Protein AF-A0A7Z7IX64-F1 (afdb_monomer_lite)

Secondary structure (DSSP, 8-state):
---PPP-PPPP-----------------TTS-------PPPS----EEEEETTEEEEEEE----SHHHHHTT--TT--EEEEEETTEEEEEEPPTT----------

Organism: Xanthomonas campestris pv. phaseoli (NCBI:txid317013)

pLDDT: mean 75.06, std 18.3, range [37.28, 96.69]

Radius of gyration: 32.6 Å; chains: 1; bounding box: 56×82×81 Å

Sequence (106 aa):
MACSPRRSLPRVDHFPSHAGALPHPRTDPGKPRRPGHPRAPQHCTVGYGYYPDSHQRIPTLRLRGRWLEQLGFTIGSRLHIRMRNGELVVTVADDGEKAPDKAANN

Foldseek 3Di:
DDDDDDDDDDDDDDDPPPPPPDPDPPPPPPDPDDPPPWDFDPDDDWDWDADPPDPDTDTDDDGDDCVCVVQVVDPPFDWDWDDDDPDIDIHGDDPPDDDPPDDDDD

Structure (mmCIF, N/CA/C/O backbone):
data_AF-A0A7Z7IX64-F1
#
_entry.id   AF-A0A7Z7IX64-F1
#
loop_
_atom_site.group_PDB
_atom_site.id
_atom_site.type_symbol
_atom_site.label_atom_id
_atom_site.label_alt_id
_atom_site.label_comp_id
_atom_site.label_asym_id
_atom_site.label_entity_id
_atom_site.label_seq_id
_atom_site.pdbx_PDB_ins_code
_atom_site.Cartn_x
_atom_site.Cartn_y
_atom_site.Cartn_z
_atom_site.occupancy
_atom_site.B_iso_or_equiv
_atom_site.auth_seq_id
_atom_site.auth_comp_id
_atom_site.auth_asym_id
_atom_site.auth_atom_id
_atom_site.pdbx_PDB_model_num
ATOM 1 N N . MET A 1 1 ? 44.218 45.029 -53.207 1.00 43.31 1 MET A N 1
ATOM 2 C CA . MET A 1 1 ? 43.145 45.981 -53.587 1.00 43.31 1 MET A CA 1
ATOM 3 C C . MET A 1 1 ? 42.074 45.163 -54.301 1.00 43.31 1 MET A C 1
ATOM 5 O O . MET A 1 1 ? 42.460 44.395 -55.160 1.00 43.31 1 MET A O 1
ATOM 9 N N . ALA A 1 2 ? 40.781 45.173 -53.992 1.00 43.72 2 ALA A N 1
ATOM 10 C CA . ALA A 1 2 ? 39.977 46.039 -53.141 1.00 43.72 2 ALA A CA 1
ATOM 11 C C . ALA A 1 2 ? 38.638 45.339 -52.780 1.00 43.72 2 ALA A C 1
ATOM 13 O O . ALA A 1 2 ? 38.193 44.448 -53.494 1.00 43.72 2 ALA A O 1
ATOM 14 N N . CYS A 1 3 ? 38.037 45.823 -51.687 1.00 37.28 3 CYS A N 1
ATOM 15 C CA . CYS A 1 3 ? 36.607 45.978 -51.377 1.00 37.28 3 CYS A CA 1
ATOM 16 C C . CYS A 1 3 ? 35.631 44.782 -51.407 1.00 37.28 3 CYS A C 1
ATOM 18 O O . CYS A 1 3 ? 35.183 44.316 -52.448 1.00 37.28 3 CYS A O 1
ATOM 20 N N . SER A 1 4 ? 35.154 44.434 -50.206 1.00 49.31 4 SER A N 1
ATOM 21 C CA . SER A 1 4 ? 33.909 43.704 -49.937 1.00 49.31 4 SER A CA 1
ATOM 22 C C . SER A 1 4 ? 32.662 44.456 -50.431 1.00 49.31 4 SER A C 1
ATOM 24 O O . SER A 1 4 ? 32.602 45.679 -50.277 1.00 49.31 4 SER A O 1
ATOM 26 N N . PRO A 1 5 ? 31.590 43.762 -50.852 1.00 55.97 5 PRO A N 1
ATOM 27 C CA . PRO A 1 5 ? 30.259 44.345 -50.886 1.00 55.97 5 PRO A CA 1
ATOM 28 C C . PRO A 1 5 ? 29.533 44.109 -49.551 1.00 55.97 5 PRO A C 1
ATOM 30 O O . PRO A 1 5 ? 29.330 42.977 -49.109 1.00 55.97 5 PRO A O 1
ATOM 33 N N . ARG A 1 6 ? 29.124 45.208 -48.904 1.00 57.09 6 ARG A N 1
ATOM 34 C CA . ARG A 1 6 ? 28.155 45.217 -47.797 1.00 57.09 6 ARG A CA 1
ATOM 35 C C . ARG A 1 6 ? 26.836 44.623 -48.292 1.00 57.09 6 ARG A C 1
ATOM 37 O O . ARG A 1 6 ? 26.185 45.210 -49.151 1.00 57.09 6 ARG A O 1
ATOM 44 N N . ARG A 1 7 ? 26.419 43.493 -47.723 1.00 51.22 7 ARG A N 1
ATOM 45 C CA . ARG A 1 7 ? 25.061 42.966 -47.894 1.00 51.22 7 ARG A CA 1
ATOM 46 C C . ARG A 1 7 ? 24.147 43.683 -46.899 1.00 51.22 7 ARG A C 1
ATOM 48 O O . ARG A 1 7 ? 24.315 43.552 -45.690 1.00 51.22 7 ARG A O 1
ATOM 55 N N . SER A 1 8 ? 23.233 44.490 -47.416 1.00 56.75 8 SER A N 1
ATOM 56 C CA . SER A 1 8 ? 22.157 45.142 -46.674 1.00 56.75 8 SER A CA 1
ATOM 57 C C . SER A 1 8 ? 21.221 44.084 -46.082 1.00 56.75 8 SER A C 1
ATOM 59 O O . SER A 1 8 ? 20.668 43.260 -46.808 1.00 56.75 8 SER A O 1
ATOM 61 N N . LEU A 1 9 ? 21.063 44.089 -44.758 1.00 58.53 9 LEU A N 1
ATOM 62 C CA . LEU A 1 9 ? 20.048 43.295 -44.065 1.00 58.53 9 LEU A CA 1
ATOM 63 C C . LEU A 1 9 ? 18.664 43.934 -44.275 1.00 58.53 9 LEU A C 1
ATOM 65 O O . LEU A 1 9 ? 18.574 45.166 -44.298 1.00 58.53 9 LEU A O 1
ATOM 69 N N . PRO A 1 10 ? 17.583 43.144 -44.411 1.00 49.09 10 PRO A N 1
ATOM 70 C CA . PRO A 1 10 ? 16.237 43.692 -44.450 1.00 49.09 10 PRO A CA 1
ATOM 71 C C . PRO A 1 10 ? 15.865 44.305 -43.093 1.00 49.09 10 PRO A C 1
ATOM 73 O O . PRO A 1 10 ? 16.195 43.787 -42.026 1.00 49.09 10 PRO A O 1
ATOM 76 N N . ARG A 1 11 ? 15.188 45.450 -43.174 1.00 59.97 11 ARG A N 1
ATOM 77 C CA . ARG A 1 11 ? 14.594 46.206 -42.071 1.00 59.97 11 ARG A CA 1
ATOM 78 C C . ARG A 1 11 ? 13.668 45.287 -41.271 1.00 59.97 11 ARG A C 1
ATOM 80 O O . ARG A 1 11 ? 12.779 44.671 -41.840 1.00 59.97 11 ARG A O 1
ATOM 87 N N . VAL A 1 12 ? 13.903 45.189 -39.965 1.00 58.41 12 VAL A N 1
ATOM 88 C CA . VAL A 1 12 ? 13.039 44.446 -39.043 1.00 58.41 12 VAL A CA 1
ATOM 89 C C . VAL A 1 12 ? 11.681 45.142 -38.966 1.00 58.41 12 VAL A C 1
ATOM 91 O O . VAL A 1 12 ? 11.586 46.283 -38.509 1.00 58.41 12 VAL A O 1
ATOM 94 N N . ASP A 1 13 ? 10.634 44.481 -39.448 1.00 51.41 13 ASP A N 1
ATOM 95 C CA . ASP A 1 13 ? 9.269 44.922 -39.202 1.00 51.41 13 ASP A CA 1
ATOM 96 C C . ASP A 1 13 ? 8.956 44.769 -37.712 1.00 51.41 13 ASP A C 1
ATOM 98 O O . ASP A 1 13 ? 9.182 43.731 -37.086 1.00 51.41 13 ASP A O 1
ATOM 102 N N . HIS A 1 14 ? 8.474 45.862 -37.132 1.00 54.03 14 HIS A N 1
ATOM 103 C CA . HIS A 1 14 ? 8.025 45.945 -35.753 1.00 54.03 14 HIS A CA 1
ATOM 104 C C . HIS A 1 14 ? 6.779 45.058 -35.597 1.00 54.03 14 HIS A C 1
ATOM 106 O O . HIS A 1 14 ? 5.688 45.437 -36.014 1.00 54.03 14 HIS A O 1
ATOM 112 N N . PHE A 1 15 ? 6.928 43.868 -35.013 1.00 47.84 15 PHE A N 1
ATOM 113 C CA . PHE A 1 15 ? 5.791 43.048 -34.589 1.00 47.84 15 PHE A CA 1
ATOM 114 C C . PHE A 1 15 ? 5.109 43.734 -33.391 1.00 47.84 15 PHE A C 1
ATOM 116 O O . PHE A 1 15 ? 5.760 43.895 -32.353 1.00 47.84 15 PHE A O 1
ATOM 123 N N . PRO A 1 16 ? 3.825 44.136 -33.464 1.00 49.47 16 PRO A N 1
ATOM 124 C CA . PRO A 1 16 ? 3.126 44.629 -32.289 1.00 49.47 16 PRO A CA 1
ATOM 125 C C . PRO A 1 16 ? 2.864 43.441 -31.361 1.00 49.47 16 PRO A C 1
ATOM 127 O O . PRO A 1 16 ? 2.040 42.569 -31.636 1.00 49.47 16 PRO A O 1
ATOM 130 N N . SER A 1 17 ? 3.598 43.401 -30.251 1.00 55.12 17 SER A N 1
ATOM 131 C CA . SER A 1 17 ? 3.395 42.437 -29.176 1.00 55.12 17 SER A CA 1
ATOM 132 C C . SER A 1 17 ? 2.113 42.790 -28.418 1.00 55.12 17 SER A C 1
ATOM 134 O O . SER A 1 17 ? 2.143 43.406 -27.355 1.00 55.12 17 SER A O 1
ATOM 136 N N . HIS A 1 18 ? 0.956 42.412 -28.964 1.00 56.41 18 HIS A N 1
ATOM 137 C CA . HIS A 1 18 ? -0.257 42.283 -28.162 1.00 56.41 18 HIS A CA 1
ATOM 138 C C . HIS A 1 18 ? -0.168 40.977 -27.371 1.00 56.41 18 HIS A C 1
ATOM 140 O O . HIS A 1 18 ? -0.817 39.979 -27.679 1.00 56.41 18 HIS A O 1
ATOM 146 N N . ALA A 1 19 ? 0.660 40.995 -26.326 1.00 53.19 19 ALA A N 1
ATOM 147 C CA . ALA A 1 19 ? 0.566 40.036 -25.243 1.00 53.19 19 ALA A CA 1
ATOM 148 C C . ALA A 1 19 ? -0.774 40.272 -24.530 1.00 53.19 19 ALA A C 1
ATOM 150 O O . ALA A 1 19 ? -0.873 41.046 -23.579 1.00 53.19 19 ALA A O 1
ATOM 151 N N . GLY A 1 20 ? -1.832 39.631 -25.030 1.00 52.38 20 GLY A N 1
ATOM 152 C CA . GLY A 1 20 ? -3.051 39.429 -24.266 1.00 52.38 20 GLY A CA 1
ATOM 153 C C . GLY A 1 20 ? -2.672 38.656 -23.012 1.00 52.38 20 GLY A C 1
ATOM 154 O O . GLY A 1 20 ? -2.409 37.457 -23.072 1.00 52.38 20 GLY A O 1
ATOM 155 N N . ALA A 1 21 ? -2.570 39.361 -21.887 1.00 51.44 21 ALA A N 1
ATOM 156 C CA . ALA A 1 21 ? -2.361 38.747 -20.593 1.00 51.44 21 ALA A CA 1
ATOM 157 C C . ALA A 1 21 ? -3.501 37.750 -20.356 1.00 51.44 21 ALA A C 1
ATOM 159 O O . ALA A 1 21 ? -4.659 38.141 -20.207 1.00 51.44 21 ALA A O 1
ATOM 160 N N . LEU A 1 22 ? -3.176 36.456 -20.344 1.00 64.88 22 LEU A N 1
ATOM 161 C CA . LEU A 1 22 ? -4.076 35.433 -19.825 1.00 64.88 22 LEU A CA 1
ATOM 162 C C . LEU A 1 22 ? -4.529 35.890 -18.428 1.00 64.88 22 LEU A C 1
ATOM 164 O O . LEU A 1 22 ? -3.671 36.241 -17.608 1.00 64.88 22 LEU A O 1
ATOM 168 N N . PRO A 1 23 ? -5.839 35.931 -18.125 1.00 58.16 23 PRO A N 1
ATOM 169 C CA . PRO A 1 23 ? -6.278 36.255 -16.782 1.00 58.16 23 PRO A CA 1
ATOM 170 C C . PRO A 1 23 ? -5.760 35.159 -15.853 1.00 58.16 23 PRO A C 1
ATOM 172 O O . PRO A 1 23 ? -6.225 34.021 -15.887 1.00 58.16 23 PRO A O 1
ATOM 175 N N . HIS A 1 24 ? -4.773 35.503 -15.026 1.00 61.59 24 HIS A N 1
ATOM 176 C CA . HIS A 1 24 ? -4.372 34.674 -13.901 1.00 61.59 24 HIS A CA 1
ATOM 177 C C . HIS A 1 24 ? -5.646 34.346 -13.110 1.00 61.59 24 HIS A C 1
ATOM 179 O O . HIS A 1 24 ? -6.387 35.283 -12.780 1.00 61.59 24 HIS A O 1
ATOM 185 N N . PRO A 1 25 ? -5.950 33.067 -12.820 1.00 62.62 25 PRO A N 1
ATOM 186 C CA . PRO A 1 25 ? -7.086 32.738 -11.979 1.00 62.62 25 PRO A CA 1
ATOM 187 C C . PRO A 1 25 ? -6.885 33.469 -10.654 1.00 62.62 25 PRO A C 1
ATOM 189 O O . PRO A 1 25 ? -5.959 33.161 -9.900 1.00 62.62 25 PRO A O 1
ATOM 192 N N . ARG A 1 26 ? -7.713 34.494 -10.409 1.00 59.09 26 ARG A N 1
ATOM 193 C CA . ARG A 1 26 ? -7.716 35.246 -9.155 1.00 59.09 26 ARG A CA 1
ATOM 194 C C . ARG A 1 26 ? -8.000 34.237 -8.057 1.00 59.09 26 ARG A C 1
ATOM 196 O O . ARG A 1 26 ? -9.130 33.791 -7.879 1.00 59.09 26 ARG A O 1
ATOM 203 N N . THR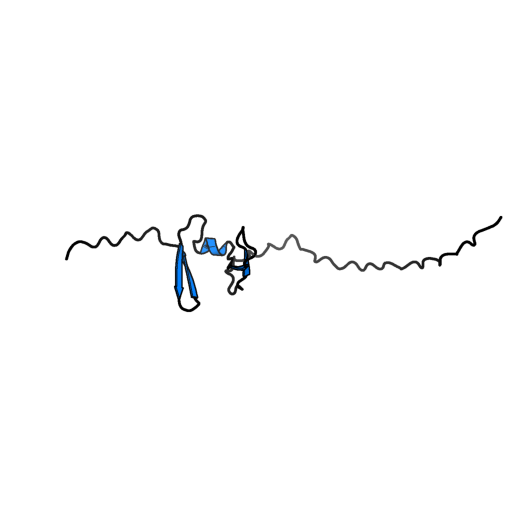 A 1 27 ? -6.942 33.815 -7.381 1.00 61.03 27 THR A N 1
ATOM 204 C CA . TH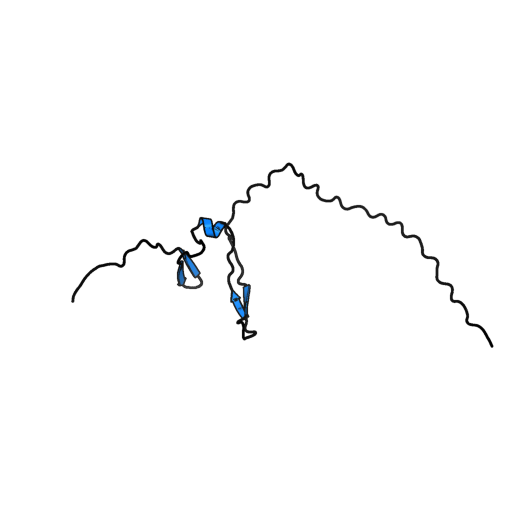R A 1 27 ? -7.055 32.950 -6.221 1.00 61.03 27 THR A CA 1
ATOM 205 C C . THR A 1 27 ? -7.532 33.863 -5.108 1.00 61.03 27 THR A C 1
ATOM 207 O O . THR A 1 27 ? -6.748 34.647 -4.586 1.00 61.03 27 THR A O 1
ATOM 210 N N . ASP A 1 28 ? -8.837 33.849 -4.844 1.00 68.19 28 ASP A N 1
ATOM 211 C CA . ASP A 1 28 ? -9.450 34.629 -3.774 1.00 68.19 28 ASP A CA 1
ATOM 212 C C . ASP A 1 28 ? -8.846 34.175 -2.428 1.00 68.19 28 ASP A C 1
ATOM 214 O O . ASP A 1 28 ? -9.036 33.015 -2.043 1.00 68.19 28 ASP A O 1
ATOM 218 N N . PRO A 1 29 ? -8.080 35.032 -1.728 1.00 64.81 29 PRO A N 1
ATOM 219 C CA . PRO A 1 29 ? -7.409 34.657 -0.485 1.00 64.81 29 PRO A CA 1
ATOM 220 C C . PRO A 1 29 ? -8.389 34.443 0.682 1.00 64.81 29 PRO A C 1
ATOM 222 O O . PRO A 1 29 ? -7.976 33.953 1.732 1.00 64.81 29 PRO A O 1
ATOM 225 N N . GLY A 1 30 ? -9.671 34.790 0.517 1.00 64.88 30 GLY A N 1
ATOM 226 C CA . GLY A 1 30 ? -10.707 34.699 1.542 1.00 64.88 30 GLY A CA 1
ATOM 227 C C . GLY A 1 30 ? -11.513 33.402 1.521 1.00 64.88 30 GLY A C 1
ATOM 228 O O . GLY A 1 30 ? -12.272 33.149 2.457 1.00 64.88 30 GLY A O 1
ATOM 229 N N . LYS A 1 31 ? -11.367 32.543 0.502 1.00 61.69 31 LYS A N 1
ATOM 230 C CA . LYS A 1 31 ? -12.067 31.252 0.493 1.00 61.69 31 LYS A CA 1
ATOM 231 C C . LYS A 1 31 ? -11.298 30.242 1.353 1.00 61.69 31 LYS A C 1
ATOM 233 O O . LYS A 1 31 ? -10.208 29.828 0.945 1.00 61.69 31 LYS A O 1
ATOM 238 N N . PRO A 1 32 ? -11.834 29.781 2.505 1.00 67.56 32 PRO A N 1
ATOM 239 C CA . PRO A 1 32 ? -11.190 28.714 3.252 1.00 67.56 32 PRO A CA 1
ATOM 240 C C . PRO A 1 32 ? -11.068 27.508 2.325 1.00 67.56 32 PRO A C 1
ATOM 242 O O . PRO A 1 32 ? -12.049 27.065 1.714 1.00 67.56 32 PRO A O 1
ATOM 245 N N . ARG A 1 33 ? -9.842 26.995 2.182 1.00 61.31 33 ARG A N 1
ATOM 246 C CA . ARG A 1 33 ? -9.608 25.717 1.513 1.00 61.31 33 ARG A CA 1
ATOM 247 C C . ARG A 1 33 ? -10.538 24.717 2.183 1.00 61.31 33 ARG A C 1
ATOM 249 O O . ARG A 1 33 ? -10.395 24.474 3.379 1.00 61.31 33 ARG A O 1
ATOM 256 N N . ARG A 1 34 ? -11.514 24.182 1.435 1.00 62.88 34 ARG A N 1
ATOM 257 C CA . ARG A 1 34 ? -12.370 23.105 1.945 1.00 62.88 34 ARG A CA 1
ATOM 258 C C . ARG A 1 34 ? -11.429 22.058 2.535 1.00 62.88 34 ARG A C 1
ATOM 260 O O . ARG A 1 34 ? -10.516 21.661 1.804 1.00 62.88 34 ARG A O 1
ATOM 267 N N . PRO A 1 35 ? -11.597 21.647 3.803 1.00 61.44 35 PRO A N 1
ATOM 268 C CA . PRO A 1 35 ? -10.827 20.551 4.358 1.00 61.44 35 PRO A CA 1
ATOM 269 C C . PRO A 1 35 ? -11.019 19.369 3.415 1.00 61.44 35 PRO A C 1
ATOM 271 O O . PRO A 1 35 ? -12.105 18.800 3.319 1.00 61.44 35 PRO A O 1
ATOM 274 N N . GLY A 1 36 ? -10.006 19.082 2.602 1.00 60.91 36 GLY A N 1
ATOM 275 C CA . GLY A 1 36 ? -10.047 17.934 1.725 1.00 60.91 36 GLY A CA 1
ATOM 276 C C . GLY A 1 36 ? -10.046 16.737 2.649 1.00 60.91 36 GLY A C 1
ATOM 277 O O . GLY A 1 36 ? -9.006 16.445 3.233 1.00 60.91 36 GLY A O 1
ATOM 278 N N . HIS A 1 37 ? -11.203 16.099 2.843 1.00 65.12 37 HIS A N 1
ATOM 279 C CA . HIS A 1 37 ? -11.259 14.845 3.580 1.00 65.12 37 HIS A CA 1
ATOM 280 C C . HIS A 1 37 ? -10.205 13.918 2.970 1.00 65.12 37 HIS A C 1
ATOM 282 O O . HIS A 1 37 ? -10.260 13.700 1.752 1.00 65.12 37 HIS A O 1
ATOM 288 N N . PRO A 1 38 ? -9.231 13.428 3.758 1.00 63.12 38 PRO A N 1
ATOM 289 C CA . PRO A 1 38 ? -8.265 12.460 3.273 1.00 63.12 38 PRO A CA 1
ATOM 290 C C . PRO A 1 38 ? -9.041 11.238 2.787 1.00 63.12 38 PRO A C 1
ATOM 292 O O . PRO A 1 38 ? -9.547 10.459 3.584 1.00 63.12 38 PRO A O 1
ATOM 295 N N . ARG A 1 39 ? -9.220 11.113 1.473 1.00 72.94 39 ARG A N 1
ATOM 296 C CA . ARG A 1 39 ? -9.914 9.973 0.882 1.00 72.94 39 ARG A CA 1
ATOM 297 C C . ARG A 1 39 ? -8.885 8.920 0.535 1.00 72.94 39 ARG A C 1
ATOM 299 O O . ARG A 1 39 ? -7.890 9.224 -0.123 1.00 72.94 39 ARG A O 1
ATOM 306 N N . ALA A 1 40 ? -9.152 7.696 0.972 1.00 78.19 40 ALA A N 1
ATOM 307 C CA . ALA A 1 40 ? -8.438 6.543 0.465 1.00 78.19 40 ALA A CA 1
ATOM 308 C C . ALA A 1 40 ? -8.608 6.489 -1.065 1.00 78.19 40 ALA A C 1
ATOM 310 O O . ALA A 1 40 ? -9.722 6.703 -1.561 1.00 78.19 40 ALA A O 1
ATOM 311 N N . PRO A 1 41 ? -7.532 6.246 -1.828 1.00 82.50 41 PRO A N 1
ATOM 312 C CA . PRO A 1 41 ? -7.657 5.986 -3.249 1.00 82.50 41 PRO A CA 1
ATOM 313 C C . PRO A 1 41 ? -8.501 4.722 -3.445 1.00 82.50 41 PRO A C 1
ATOM 315 O O . PRO A 1 41 ? -8.239 3.693 -2.831 1.00 82.50 41 PRO A O 1
ATOM 318 N N . GLN A 1 42 ? -9.523 4.815 -4.296 1.00 84.75 42 GLN A N 1
ATOM 319 C CA . GLN A 1 42 ? -10.395 3.679 -4.621 1.00 84.75 42 GLN A CA 1
ATOM 320 C C . GLN A 1 42 ? -9.764 2.746 -5.663 1.00 84.75 42 GLN A C 1
ATOM 322 O O . GLN A 1 42 ? -10.077 1.562 -5.701 1.00 84.75 42 GLN A O 1
ATOM 327 N N . HIS A 1 43 ? -8.854 3.273 -6.489 1.00 87.19 43 HIS A N 1
ATOM 328 C CA . HIS A 1 43 ? -8.150 2.528 -7.528 1.00 87.19 43 HIS A CA 1
ATOM 329 C C . HIS A 1 43 ? -6.688 2.970 -7.586 1.00 87.19 43 HIS A C 1
ATOM 331 O O . HIS A 1 43 ? -6.395 4.167 -7.568 1.00 87.19 43 HIS A O 1
ATOM 337 N N . CYS A 1 44 ? -5.783 2.001 -7.693 1.00 87.00 44 CYS A N 1
ATOM 338 C CA . CYS A 1 44 ? -4.354 2.218 -7.879 1.00 87.00 44 CYS A CA 1
ATOM 339 C C . CYS A 1 44 ? -3.842 1.267 -8.963 1.00 87.00 44 CYS A C 1
ATOM 341 O O . CYS A 1 44 ? -4.251 0.108 -9.012 1.00 87.00 44 CYS A O 1
ATOM 343 N N . THR A 1 45 ? -2.912 1.739 -9.791 1.00 91.75 45 THR A N 1
ATOM 344 C CA . THR A 1 45 ? -2.209 0.902 -10.772 1.00 91.75 45 THR A CA 1
ATOM 345 C C . THR A 1 45 ? -0.877 0.444 -10.195 1.00 91.75 45 THR A C 1
ATOM 347 O O . THR A 1 45 ? -0.194 1.208 -9.509 1.00 91.75 45 THR A O 1
ATOM 350 N N . VAL A 1 46 ? -0.495 -0.798 -10.489 1.00 95.69 46 VAL A N 1
ATOM 351 C CA . VAL A 1 46 ? 0.816 -1.337 -10.119 1.00 95.69 46 VAL A CA 1
ATOM 352 C C . VAL A 1 46 ? 1.907 -0.570 -10.868 1.00 95.69 46 VAL A C 1
ATOM 354 O O . VAL A 1 46 ? 1.911 -0.517 -12.097 1.00 95.69 46 VAL A O 1
ATOM 357 N N . GLY A 1 47 ? 2.820 0.043 -10.116 1.00 94.88 47 GLY A N 1
ATOM 358 C CA . GLY A 1 47 ? 4.026 0.668 -10.652 1.00 94.88 47 GLY A CA 1
ATOM 359 C C . GLY A 1 47 ? 5.196 -0.313 -10.691 1.00 94.88 47 GLY A C 1
ATOM 360 O O . GLY A 1 47 ? 5.033 -1.510 -10.452 1.00 94.88 47 GLY A O 1
ATOM 361 N N . TYR A 1 48 ? 6.398 0.202 -10.941 1.00 95.81 48 TYR A N 1
ATOM 362 C CA . TYR A 1 48 ? 7.627 -0.584 -10.871 1.00 95.81 48 TYR A CA 1
ATOM 363 C C . TYR A 1 48 ? 8.706 0.115 -10.037 1.00 95.81 48 TYR A C 1
ATOM 365 O O . TYR A 1 48 ? 8.794 1.344 -10.015 1.00 95.81 48 TYR A O 1
ATOM 373 N N . GLY A 1 49 ? 9.529 -0.690 -9.372 1.00 93.38 49 GLY A N 1
ATOM 374 C CA . GLY A 1 49 ? 10.797 -0.311 -8.753 1.00 93.38 49 GLY A CA 1
ATOM 375 C C . GLY A 1 49 ? 11.951 -1.132 -9.332 1.00 93.38 49 GLY A C 1
ATOM 376 O O . GLY A 1 49 ? 11.738 -1.948 -10.231 1.00 93.38 49 GLY A O 1
ATOM 377 N N . TYR A 1 50 ? 13.159 -0.923 -8.814 1.00 95.12 50 TYR A N 1
ATOM 378 C CA . TYR A 1 50 ? 14.363 -1.660 -9.205 1.00 95.12 50 TYR A CA 1
ATOM 379 C C . TYR A 1 50 ? 15.061 -2.226 -7.969 1.00 95.12 50 TYR A C 1
ATOM 381 O O . TYR A 1 50 ? 15.019 -1.605 -6.905 1.00 95.12 50 TYR A O 1
ATOM 389 N N . TYR A 1 51 ? 15.717 -3.380 -8.109 1.00 91.19 51 TYR A N 1
ATOM 390 C CA . TYR A 1 51 ? 16.703 -3.809 -7.116 1.00 91.19 51 TYR A CA 1
ATOM 391 C C . TYR A 1 51 ? 17.904 -2.842 -7.151 1.00 91.19 51 TYR A C 1
ATOM 393 O O . TYR A 1 51 ? 18.275 -2.386 -8.230 1.00 91.19 51 TYR A O 1
ATOM 401 N N . PRO A 1 52 ? 18.533 -2.527 -6.007 1.00 81.56 52 PRO A N 1
ATOM 402 C CA . PRO A 1 52 ? 19.654 -1.583 -5.962 1.00 81.56 52 PRO A CA 1
ATOM 403 C C . PRO A 1 52 ? 20.859 -2.021 -6.814 1.00 81.56 52 PRO A C 1
ATOM 405 O O . PRO A 1 52 ? 21.555 -1.165 -7.348 1.00 81.56 52 PRO A O 1
ATOM 408 N N . ASP A 1 53 ? 21.030 -3.328 -7.030 1.00 87.19 53 ASP A N 1
ATOM 409 C CA . ASP A 1 53 ? 22.177 -3.903 -7.749 1.00 87.19 53 ASP A CA 1
ATOM 410 C C . ASP A 1 53 ? 21.799 -4.570 -9.079 1.00 87.19 53 ASP A C 1
ATOM 412 O O . ASP A 1 53 ? 22.624 -5.210 -9.731 1.00 87.19 53 ASP A O 1
ATOM 416 N N . SER A 1 54 ? 20.539 -4.449 -9.508 1.00 83.81 54 SER A N 1
ATOM 417 C CA . SER A 1 54 ? 20.136 -4.919 -10.832 1.00 83.81 54 SER A CA 1
ATOM 418 C C . SER A 1 54 ? 19.097 -4.004 -11.461 1.00 83.81 54 SER A C 1
ATOM 420 O O . SER A 1 54 ? 18.159 -3.541 -10.819 1.00 83.81 54 SER A O 1
ATOM 422 N N . HIS A 1 55 ? 19.194 -3.811 -12.775 1.00 88.12 55 HIS A N 1
ATOM 423 C CA . HIS A 1 55 ? 18.176 -3.102 -13.558 1.00 88.12 55 HIS A CA 1
ATOM 424 C C . HIS A 1 55 ? 16.863 -3.894 -13.709 1.00 88.12 55 HIS A C 1
ATOM 426 O O . HIS A 1 55 ? 16.016 -3.557 -14.540 1.00 88.12 55 HIS A O 1
ATOM 432 N N . GLN A 1 56 ? 16.670 -4.943 -12.907 1.00 94.69 56 GLN A N 1
ATOM 433 C CA . GLN A 1 56 ? 15.465 -5.747 -12.908 1.00 94.69 56 GLN A CA 1
ATOM 434 C C . GLN A 1 56 ? 14.294 -4.941 -12.345 1.00 94.69 56 GLN A C 1
ATOM 436 O O . GLN A 1 56 ? 14.346 -4.439 -11.222 1.00 94.69 56 GLN A O 1
ATOM 441 N N . ARG A 1 57 ? 13.213 -4.850 -13.127 1.00 94.06 57 A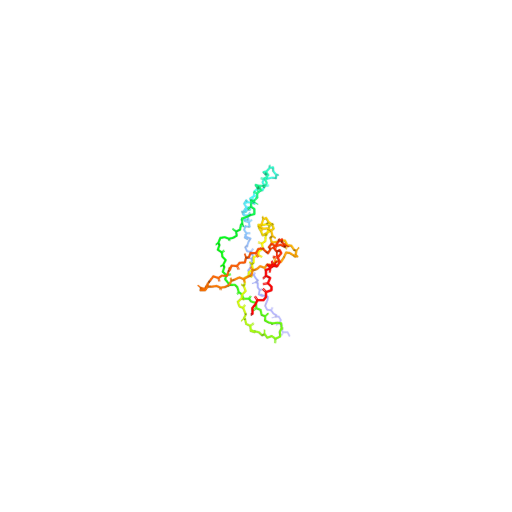RG A N 1
ATOM 442 C CA . ARG A 1 57 ? 11.960 -4.227 -12.690 1.00 94.06 57 ARG A CA 1
ATOM 443 C C . ARG A 1 57 ? 11.190 -5.166 -11.773 1.00 94.06 57 ARG A C 1
ATOM 445 O O . ARG A 1 57 ? 11.042 -6.350 -12.077 1.00 94.06 57 ARG A O 1
ATOM 452 N N . ILE A 1 58 ? 10.646 -4.606 -10.700 1.00 94.81 58 ILE A N 1
ATOM 453 C CA . ILE A 1 58 ? 9.831 -5.317 -9.711 1.00 94.81 58 ILE A CA 1
ATOM 4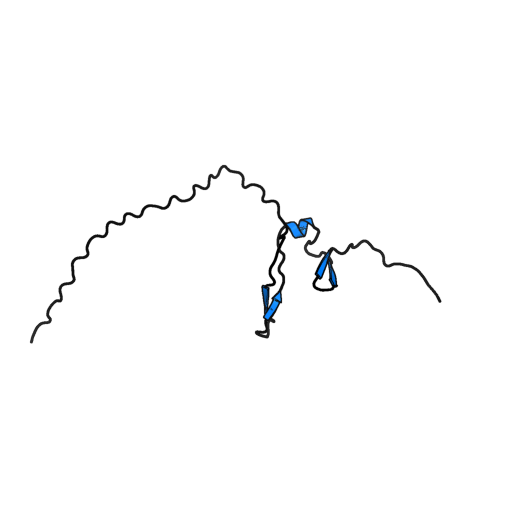54 C C . ILE A 1 58 ? 8.484 -4.601 -9.593 1.00 94.81 58 ILE A C 1
ATOM 456 O O . ILE A 1 58 ? 8.481 -3.372 -9.482 1.00 94.81 58 ILE A O 1
ATOM 460 N N . PRO A 1 59 ? 7.341 -5.311 -9.590 1.00 94.81 59 PRO A N 1
ATOM 461 C CA . PRO A 1 59 ? 6.043 -4.686 -9.355 1.00 94.81 59 PRO A CA 1
ATOM 462 C C . PRO A 1 59 ? 6.001 -4.021 -7.975 1.00 94.81 59 PRO A C 1
ATOM 464 O O . PRO A 1 59 ? 6.483 -4.569 -6.987 1.00 94.81 59 PRO A O 1
ATOM 467 N N . THR A 1 60 ? 5.438 -2.817 -7.891 1.00 94.38 60 THR A N 1
ATOM 468 C CA . THR A 1 60 ? 5.380 -2.046 -6.641 1.00 94.38 60 THR A CA 1
ATOM 469 C C . THR A 1 60 ? 4.024 -1.369 -6.477 1.00 94.38 60 THR A C 1
ATOM 471 O O . THR A 1 60 ? 3.528 -0.705 -7.387 1.00 94.38 60 THR A O 1
ATOM 474 N N . LEU A 1 61 ? 3.448 -1.493 -5.280 1.00 93.06 61 LEU A N 1
ATOM 475 C CA . LEU A 1 61 ? 2.269 -0.747 -4.843 1.00 93.06 61 LEU A CA 1
ATOM 476 C C . LEU A 1 61 ? 2.695 0.321 -3.834 1.00 93.06 61 LEU A C 1
ATOM 478 O O . LEU A 1 61 ? 3.406 0.027 -2.876 1.00 93.06 61 LEU A O 1
ATOM 482 N N . ARG A 1 62 ? 2.252 1.567 -4.032 1.00 90.19 62 ARG A N 1
ATOM 483 C CA . ARG A 1 62 ? 2.559 2.684 -3.130 1.00 90.19 62 ARG A CA 1
ATOM 484 C C . ARG A 1 62 ? 1.272 3.333 -2.639 1.00 90.19 62 ARG A C 1
ATOM 486 O O . ARG A 1 62 ? 0.588 4.010 -3.398 1.00 90.19 62 ARG A O 1
ATOM 493 N N . LEU A 1 63 ? 0.980 3.162 -1.353 1.00 90.81 63 LEU A N 1
ATOM 494 C CA . LEU A 1 63 ? -0.131 3.811 -0.659 1.00 90.81 63 LEU A CA 1
ATOM 495 C C . LEU A 1 63 ? 0.439 4.896 0.263 1.00 90.81 63 LEU A C 1
ATOM 497 O O . LEU A 1 63 ? 1.376 4.642 1.015 1.00 90.81 63 LEU A O 1
ATOM 501 N N . ARG A 1 64 ? -0.082 6.126 0.185 1.00 89.62 64 ARG A N 1
ATOM 502 C CA . ARG A 1 64 ? 0.347 7.250 1.035 1.00 89.62 64 ARG A CA 1
ATOM 503 C C . ARG A 1 64 ? -0.833 8.161 1.351 1.00 89.62 64 ARG A C 1
ATOM 505 O O . ARG A 1 64 ? -1.686 8.394 0.497 1.00 89.62 64 ARG A O 1
ATOM 512 N N . GLY A 1 65 ? -0.824 8.741 2.546 1.00 90.12 65 GLY A N 1
ATOM 513 C CA . GLY A 1 65 ? -1.708 9.839 2.930 1.00 90.12 65 GLY A CA 1
ATOM 514 C C . GLY A 1 65 ? -2.245 9.683 4.347 1.00 90.12 65 GLY A C 1
ATOM 515 O O . GLY A 1 65 ? -2.151 8.613 4.936 1.00 90.12 65 GLY A O 1
ATOM 516 N N . ARG A 1 66 ? -2.857 10.754 4.866 1.00 91.31 66 ARG A N 1
ATOM 517 C CA . ARG A 1 66 ? -3.448 10.788 6.217 1.00 91.31 66 ARG A CA 1
ATOM 518 C C . ARG A 1 66 ? -4.570 9.766 6.424 1.00 91.31 66 ARG A C 1
ATOM 520 O O . ARG A 1 66 ? -4.862 9.407 7.553 1.00 91.31 66 ARG A O 1
ATOM 527 N N . TRP A 1 67 ? -5.182 9.286 5.344 1.00 91.50 67 TRP A N 1
ATOM 528 C CA . TRP A 1 67 ? -6.210 8.248 5.399 1.00 91.50 67 TRP A CA 1
ATOM 529 C C . TRP A 1 67 ? -5.665 6.904 5.920 1.00 91.50 67 TRP A C 1
ATOM 531 O O . TRP A 1 67 ? -6.414 6.160 6.537 1.00 91.50 67 TRP A O 1
A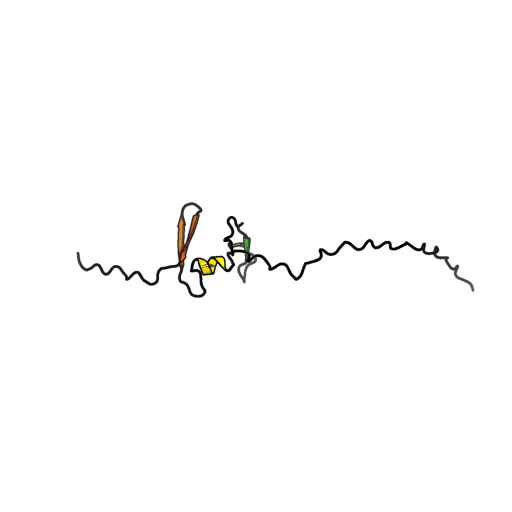TOM 541 N N . LEU A 1 68 ? -4.370 6.604 5.732 1.00 93.12 68 LEU A N 1
ATOM 542 C CA . LEU A 1 68 ? -3.734 5.414 6.315 1.00 93.12 68 LEU A CA 1
ATOM 543 C C . LEU A 1 68 ? -3.664 5.524 7.842 1.00 93.12 68 LEU A C 1
ATOM 545 O O . LEU A 1 68 ? -4.048 4.598 8.549 1.00 93.12 68 LEU A O 1
ATOM 549 N N . GLU A 1 69 ? -3.246 6.687 8.347 1.00 92.44 69 GLU A N 1
ATOM 550 C CA . GLU A 1 69 ? -3.186 6.969 9.786 1.00 92.44 69 GLU A CA 1
ATOM 551 C C . GLU A 1 69 ? -4.576 6.867 10.435 1.00 92.44 69 GLU A C 1
ATOM 553 O O . GLU A 1 69 ? -4.705 6.297 11.513 1.00 92.44 69 GLU A O 1
ATOM 558 N N . GLN A 1 70 ? -5.628 7.342 9.755 1.00 89.12 70 GLN A N 1
ATOM 559 C CA . GLN A 1 70 ? -7.022 7.230 10.219 1.00 89.12 70 GLN A CA 1
ATOM 560 C C . GLN A 1 70 ? -7.515 5.781 10.335 1.00 89.12 70 GLN A C 1
ATOM 562 O O . GLN A 1 70 ? -8.416 5.510 11.122 1.00 89.12 70 GLN A O 1
ATOM 567 N N . LEU A 1 71 ? -6.926 4.861 9.569 1.00 90.75 71 LEU A N 1
ATOM 568 C CA . LEU A 1 71 ? -7.196 3.424 9.639 1.00 90.75 71 LEU A CA 1
ATOM 569 C C . LEU A 1 71 ? -6.263 2.687 10.622 1.00 90.75 71 LEU A C 1
ATOM 571 O O . LEU A 1 71 ? -6.335 1.466 10.716 1.00 90.75 71 LEU A O 1
ATOM 575 N N . GLY A 1 72 ? -5.374 3.397 11.330 1.00 92.38 72 GLY A N 1
ATOM 576 C CA . GLY A 1 72 ? -4.427 2.810 12.288 1.00 92.38 72 GLY A CA 1
ATOM 577 C C . GLY A 1 72 ? -3.092 2.348 11.689 1.00 92.38 72 GLY A C 1
ATOM 578 O O . GLY A 1 72 ? -2.250 1.806 12.407 1.00 92.38 72 GLY A O 1
ATOM 579 N N . PHE A 1 73 ? -2.846 2.591 10.396 1.00 94.25 73 PHE A N 1
ATOM 580 C CA . PHE A 1 73 ? -1.549 2.349 9.750 1.00 94.25 73 PHE A CA 1
ATOM 581 C C . PHE A 1 73 ? -0.579 3.491 10.077 1.00 94.25 73 PHE A C 1
ATOM 583 O O . PHE A 1 73 ? -0.208 4.296 9.216 1.00 94.25 73 PHE A O 1
ATOM 590 N N . THR A 1 74 ? -0.220 3.605 11.351 1.00 93.75 74 THR A N 1
ATOM 591 C CA . THR A 1 74 ? 0.747 4.581 11.846 1.00 93.75 74 THR A CA 1
ATOM 592 C C . THR A 1 74 ? 2.170 4.025 11.757 1.00 93.75 74 THR A C 1
ATOM 594 O O . THR A 1 74 ? 2.409 2.849 11.471 1.00 93.75 74 THR A O 1
ATOM 597 N N . ILE A 1 75 ? 3.154 4.905 11.940 1.00 93.69 75 ILE A N 1
ATOM 598 C CA . ILE A 1 75 ? 4.563 4.511 11.945 1.00 93.69 75 ILE A CA 1
ATOM 599 C C . ILE A 1 75 ? 4.801 3.594 13.146 1.00 93.69 75 ILE A C 1
ATOM 601 O O . ILE A 1 75 ? 4.509 3.970 14.277 1.00 93.69 75 ILE A O 1
ATOM 60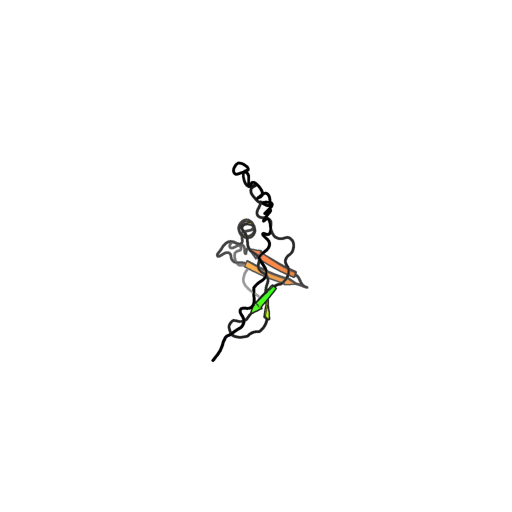5 N N . GLY A 1 76 ? 5.355 2.411 12.889 1.00 92.75 76 GLY A N 1
ATOM 606 C CA . GLY A 1 76 ? 5.616 1.405 13.917 1.00 92.75 76 GLY A CA 1
ATOM 607 C C . GLY A 1 76 ? 4.483 0.399 14.135 1.00 92.75 76 GLY A C 1
ATOM 608 O O . GLY A 1 76 ? 4.718 -0.590 14.823 1.00 92.75 76 GLY A O 1
ATOM 609 N N . SER A 1 77 ? 3.303 0.577 13.522 1.00 93.12 77 SER A N 1
ATOM 610 C CA . SER A 1 77 ? 2.235 -0.430 13.578 1.00 93.12 77 SER A CA 1
ATOM 611 C C . SER A 1 77 ? 2.678 -1.750 12.950 1.00 93.12 77 SER A C 1
ATOM 613 O O . SER A 1 77 ? 3.202 -1.781 11.831 1.00 93.12 77 SER A O 1
ATOM 615 N N . ARG A 1 78 ? 2.408 -2.859 13.643 1.00 94.88 78 ARG A N 1
ATOM 616 C CA . ARG A 1 78 ? 2.549 -4.205 13.076 1.00 94.88 78 ARG A CA 1
ATOM 617 C C . ARG A 1 78 ? 1.382 -4.487 12.135 1.00 94.88 78 ARG A C 1
ATOM 619 O O . ARG A 1 78 ? 0.258 -4.071 12.396 1.00 94.88 78 ARG A O 1
ATOM 626 N N . LEU A 1 79 ? 1.647 -5.194 11.038 1.00 95.12 79 LEU A N 1
ATOM 627 C CA . LEU A 1 79 ? 0.650 -5.499 10.011 1.00 95.12 79 LEU A CA 1
ATOM 628 C C . LEU A 1 79 ? 0.541 -7.006 9.792 1.00 95.12 79 LEU A C 1
ATOM 630 O O . LEU A 1 79 ? 1.544 -7.719 9.826 1.00 95.12 79 LEU A O 1
ATOM 634 N N . HIS A 1 80 ? -0.666 -7.471 9.492 1.00 95.44 80 HIS A N 1
ATOM 635 C CA . HIS A 1 80 ? -0.918 -8.808 8.973 1.00 95.44 80 HIS A CA 1
ATOM 636 C C . HIS A 1 80 ? -1.203 -8.710 7.472 1.00 95.44 80 HIS A C 1
ATOM 638 O O . HIS A 1 80 ? -2.041 -7.921 7.031 1.00 95.44 80 HIS A O 1
ATOM 644 N N . ILE A 1 81 ? -0.478 -9.502 6.683 1.00 95.06 81 ILE A N 1
ATOM 645 C CA . ILE A 1 81 ? -0.608 -9.555 5.227 1.00 95.06 81 ILE A CA 1
ATOM 646 C C . ILE A 1 81 ? -1.122 -10.936 4.838 1.00 95.06 81 ILE A C 1
ATOM 648 O O . ILE A 1 81 ? -0.512 -11.949 5.180 1.00 95.06 81 ILE A O 1
ATOM 652 N N . ARG A 1 82 ? -2.227 -10.977 4.093 1.00 95.69 82 ARG A N 1
ATOM 653 C CA . ARG A 1 82 ? -2.810 -12.207 3.550 1.00 95.69 82 ARG A CA 1
ATOM 654 C C . ARG A 1 82 ? -2.960 -12.090 2.041 1.00 95.69 82 ARG A C 1
ATOM 656 O O . ARG A 1 82 ? -3.373 -11.052 1.531 1.00 95.69 82 ARG A O 1
ATOM 663 N N . MET A 1 83 ? -2.649 -13.174 1.338 1.00 96.69 83 MET A N 1
ATOM 664 C CA . MET A 1 83 ? -2.748 -13.259 -0.118 1.00 96.69 83 MET A CA 1
ATOM 665 C C . MET A 1 83 ? -3.678 -14.400 -0.511 1.00 96.69 83 MET A C 1
ATOM 667 O O . MET A 1 83 ? -3.542 -15.511 0.009 1.00 96.69 83 MET A O 1
ATOM 671 N N . ARG A 1 84 ? -4.616 -14.140 -1.424 1.00 95.25 84 ARG A N 1
ATOM 672 C CA . ARG A 1 84 ? -5.532 -15.164 -1.945 1.00 95.25 84 ARG A CA 1
ATOM 673 C C . ARG A 1 84 ? -6.022 -14.799 -3.340 1.00 95.25 84 ARG A C 1
ATOM 675 O O . ARG A 1 84 ? -6.608 -13.746 -3.505 1.00 95.25 84 ARG A O 1
ATOM 682 N N . ASN A 1 85 ? -5.843 -15.687 -4.321 1.00 93.62 85 ASN A N 1
ATOM 683 C CA . ASN A 1 85 ? -6.491 -15.609 -5.644 1.00 93.62 85 ASN A CA 1
ATOM 684 C C . ASN A 1 85 ? -6.508 -14.202 -6.301 1.00 93.62 85 ASN A C 1
ATOM 686 O O . ASN A 1 85 ? -7.516 -13.806 -6.873 1.00 93.62 85 ASN A O 1
ATOM 690 N N . GLY A 1 86 ? -5.402 -13.451 -6.244 1.00 93.06 86 GLY A N 1
ATOM 691 C CA . GLY A 1 86 ? -5.313 -12.097 -6.822 1.00 93.06 86 GLY A CA 1
ATOM 692 C C . GLY A 1 86 ? -5.660 -10.953 -5.861 1.00 93.06 86 GLY A C 1
ATOM 693 O O . GLY A 1 86 ? -5.541 -9.789 -6.230 1.00 93.06 86 GLY A O 1
ATOM 694 N N . GLU A 1 87 ? -6.020 -11.266 -4.621 1.00 94.38 87 GLU A N 1
ATOM 695 C CA . GLU A 1 87 ? -6.240 -10.306 -3.545 1.00 94.38 87 GLU A CA 1
ATOM 696 C C . GLU A 1 87 ? -5.021 -10.231 -2.622 1.00 94.38 87 GLU A C 1
ATOM 698 O O . GLU A 1 87 ? -4.439 -11.250 -2.231 1.00 94.38 87 GLU A O 1
ATOM 703 N N . LEU A 1 88 ? -4.675 -9.003 -2.238 1.00 94.00 88 LEU A N 1
ATOM 704 C CA . LEU A 1 88 ? -3.716 -8.685 -1.189 1.00 94.00 88 LEU A CA 1
ATOM 705 C C . LEU A 1 88 ? -4.461 -7.912 -0.103 1.00 94.00 88 LEU A C 1
ATOM 707 O O . LEU A 1 88 ? -4.814 -6.748 -0.294 1.00 94.00 88 LEU A O 1
ATOM 711 N N . VAL A 1 89 ? -4.701 -8.561 1.031 1.00 93.94 89 VAL A N 1
ATOM 712 C CA . VAL A 1 89 ? -5.352 -7.947 2.188 1.00 93.94 89 VAL A CA 1
ATOM 713 C C . VAL A 1 89 ? -4.281 -7.573 3.199 1.00 93.94 89 VAL A C 1
ATOM 715 O O . VAL A 1 89 ? -3.480 -8.416 3.608 1.00 93.94 89 VAL A O 1
ATOM 718 N N . VAL A 1 90 ? -4.275 -6.305 3.602 1.00 94.19 90 VAL A N 1
ATOM 719 C CA . VAL A 1 90 ? -3.366 -5.773 4.618 1.00 94.19 90 VAL A CA 1
ATOM 720 C C . VAL A 1 90 ? -4.210 -5.210 5.752 1.00 94.19 90 VAL A C 1
ATOM 722 O O . VAL A 1 90 ? -5.061 -4.353 5.517 1.00 94.19 90 VAL A O 1
ATOM 725 N N . THR A 1 91 ? -3.982 -5.682 6.973 1.00 95.31 91 THR A N 1
ATOM 726 C CA . THR A 1 91 ? -4.681 -5.216 8.178 1.00 95.31 91 THR A CA 1
ATOM 727 C C . THR A 1 91 ? -3.679 -4.829 9.256 1.00 95.31 91 THR A C 1
ATOM 729 O O . THR A 1 91 ? -2.585 -5.389 9.317 1.00 95.31 91 THR A O 1
ATOM 732 N N . VAL A 1 92 ? -4.050 -3.890 10.125 1.00 95.44 92 VAL A N 1
ATOM 733 C CA . VAL A 1 92 ? -3.281 -3.598 11.342 1.00 95.44 92 VAL A CA 1
ATOM 734 C C . VAL A 1 92 ? -3.406 -4.796 12.280 1.00 95.44 92 VAL A C 1
ATOM 736 O O . VAL A 1 92 ? -4.493 -5.358 12.420 1.00 95.44 92 VAL A O 1
ATOM 739 N N . ALA A 1 93 ? -2.289 -5.243 12.844 1.00 93.25 93 ALA A N 1
ATOM 740 C CA . ALA A 1 93 ? -2.295 -6.304 13.837 1.00 93.25 93 ALA A CA 1
ATOM 741 C C . ALA A 1 93 ? -2.809 -5.739 15.164 1.00 93.25 93 ALA A C 1
ATOM 743 O O . ALA A 1 93 ? -2.375 -4.669 15.585 1.00 93.25 93 ALA A O 1
ATOM 744 N N . ASP A 1 94 ? -3.718 -6.459 15.813 1.00 82.25 94 ASP A N 1
ATOM 745 C CA . ASP A 1 94 ? -4.094 -6.151 17.185 1.00 82.25 94 ASP A CA 1
ATOM 746 C C . ASP A 1 94 ? -2.975 -6.657 18.106 1.00 82.25 94 ASP A C 1
ATOM 748 O O . ASP A 1 94 ? -2.617 -7.837 18.080 1.00 82.25 94 ASP A O 1
ATOM 752 N N . ASP A 1 95 ? -2.370 -5.765 18.887 1.00 65.44 95 ASP A N 1
ATOM 753 C CA . ASP A 1 95 ? -1.344 -6.138 19.867 1.00 65.44 95 ASP A CA 1
ATOM 754 C C . ASP A 1 95 ? -1.945 -6.877 21.090 1.00 65.44 95 ASP A C 1
ATOM 756 O O . ASP A 1 95 ? -1.206 -7.246 22.005 1.00 65.44 95 ASP A O 1
ATOM 760 N N . GLY A 1 96 ? -3.270 -7.087 21.122 1.00 61.78 96 GLY A N 1
ATOM 761 C CA . GLY A 1 96 ? -4.054 -7.526 22.274 1.00 61.78 96 GLY A CA 1
ATOM 762 C C . GLY A 1 96 ? -4.580 -8.962 22.250 1.00 61.78 96 GLY A C 1
ATOM 763 O O . GLY A 1 96 ? -5.244 -9.348 23.213 1.00 61.78 96 GLY A O 1
ATOM 764 N N . GLU A 1 97 ? -4.264 -9.798 21.255 1.00 53.41 97 GLU A N 1
ATOM 765 C CA . GLU A 1 97 ? -4.558 -11.233 21.362 1.00 53.41 97 GLU A CA 1
ATOM 766 C C . GLU A 1 97 ? -3.345 -11.998 21.898 1.00 53.41 97 GLU A C 1
ATOM 768 O O . GLU A 1 97 ? -2.405 -12.369 21.189 1.00 53.41 97 GLU A O 1
ATOM 773 N N . LYS A 1 98 ? -3.395 -12.202 23.222 1.00 52.41 98 LYS A N 1
ATOM 774 C CA . LYS A 1 98 ? -2.805 -13.335 23.937 1.00 52.41 98 LYS A CA 1
ATOM 775 C C . LYS A 1 98 ? -2.668 -14.537 22.997 1.00 52.41 98 LYS A C 1
ATOM 777 O O . LYS A 1 98 ? -3.647 -14.959 22.387 1.00 52.41 98 LYS A O 1
ATOM 782 N N . ALA A 1 99 ? -1.486 -15.150 22.983 1.00 55.22 99 ALA A N 1
ATOM 783 C CA . ALA A 1 99 ? -1.346 -16.533 22.547 1.00 55.22 99 ALA A CA 1
ATOM 784 C C . ALA A 1 99 ? -2.510 -17.370 23.118 1.00 55.22 99 ALA A C 1
ATOM 786 O O . ALA A 1 99 ? -2.839 -17.184 24.300 1.00 55.22 99 ALA A O 1
ATOM 787 N N . PRO A 1 100 ? -3.138 -18.274 22.342 1.00 58.66 100 PRO A N 1
ATOM 788 C CA . PRO A 1 100 ? -4.034 -19.255 22.919 1.00 58.66 100 PRO A CA 1
ATOM 789 C C . PRO A 1 100 ? -3.198 -20.155 23.829 1.00 58.66 100 PRO A C 1
ATOM 791 O O . PRO A 1 100 ? -2.610 -21.147 23.408 1.00 58.66 100 PRO A O 1
ATOM 794 N N . ASP A 1 101 ? -3.142 -19.784 25.102 1.00 60.91 101 ASP A N 1
ATOM 795 C CA . ASP A 1 101 ? -2.865 -20.697 26.193 1.00 60.91 101 ASP A CA 1
ATOM 796 C C . ASP A 1 101 ? -4.072 -21.642 26.297 1.00 60.91 101 ASP A C 1
ATOM 798 O O . ASP A 1 101 ? -5.049 -21.402 27.006 1.00 60.91 101 ASP A O 1
ATOM 802 N N . LYS A 1 102 ? -4.048 -22.683 25.466 1.00 51.97 102 LYS A N 1
ATOM 803 C CA . LYS A 1 102 ? -4.712 -23.967 25.700 1.00 51.97 102 LYS A CA 1
ATOM 804 C C . LYS A 1 102 ? -3.724 -25.036 25.244 1.00 51.97 102 LYS A C 1
ATOM 806 O O . LYS A 1 102 ? -3.550 -25.255 24.053 1.00 51.97 102 LYS A O 1
ATOM 811 N N . ALA A 1 103 ? -2.858 -25.473 26.150 1.00 50.00 103 ALA A N 1
ATOM 812 C CA . ALA A 1 103 ? -3.095 -26.519 27.149 1.00 50.00 103 ALA A CA 1
ATOM 813 C C . ALA A 1 103 ? -2.696 -27.896 26.601 1.00 50.00 103 ALA A C 1
ATOM 815 O O . ALA A 1 103 ? -3.361 -28.457 25.741 1.00 50.00 103 ALA A O 1
ATOM 816 N N . ALA A 1 104 ? -1.564 -28.361 27.130 1.00 51.09 104 ALA A N 1
ATOM 817 C CA . ALA A 1 104 ? -1.232 -29.724 27.528 1.00 51.09 104 ALA A CA 1
ATOM 818 C C . ALA A 1 104 ? -1.975 -30.915 26.880 1.00 51.09 104 ALA A C 1
ATOM 820 O O . ALA A 1 104 ? -3.186 -31.059 27.001 1.00 51.09 104 ALA A O 1
ATOM 821 N N . ASN A 1 105 ? -1.140 -31.864 26.440 1.00 55.03 105 ASN A N 1
ATOM 822 C CA . ASN A 1 105 ? -1.328 -33.316 26.513 1.00 55.03 105 ASN A CA 1
ATOM 823 C C . ASN A 1 105 ? -2.379 -33.962 25.594 1.00 55.03 105 ASN A C 1
ATOM 825 O O . ASN A 1 105 ? -3.567 -33.993 25.911 1.00 55.03 105 ASN A O 1
ATOM 829 N N . ASN A 1 106 ? -1.882 -34.646 24.559 1.00 55.75 106 ASN A N 1
ATOM 830 C CA . ASN A 1 106 ? -2.046 -36.100 24.450 1.00 55.75 106 ASN A CA 1
ATOM 831 C C . ASN A 1 106 ? -0.895 -36.707 23.641 1.00 55.75 106 ASN A C 1
ATOM 833 O O . ASN A 1 106 ? -0.678 -36.221 22.508 1.00 55.75 106 ASN A O 1
#

InterPro domains:
  IPR014944 Toxin SymE-like [PF08845] (41-92)